Protein AF-A0A6N2NFL0-F1 (afdb_monomer_lite)

Organism: Salix viminalis (NCBI:txid40686)

pLDDT: mean 78.39, std 13.32, range [37.38, 93.56]

Foldseek 3Di:
DADDQWAWEDDAQFTQTPGPVRVRDGDHPVRSCVVSVDPDPCVQCRYAAPVGDTNVRLVVVLVPDDPVCNLVSNCVVSVDPHPVVVSVVVVVVVVVVVVVVCVVPVVPPPDDDD

Sequence (114 aa):
MFPGPGRGTIKGTGYLCSCKACSNKVLNAYEFERHANCKTKHPNNHIYFENGKTIYAVVQELKNTPQEMLFNAIETVTGSAINQKNFLSWKASYEAATRELQRIYGKEEVTLPS

InterPro domains:
  IPR032308 Tify domain-binding domain [PF16135] (8-62)

Radius of gyration: 19.32 Å; chains: 1; bounding box: 55×25×56 Å

Secondary structure (DSSP, 8-state):
---S---EEEETTEEEE--GGGTTPEEPHHHHHHHTT---S-GGGSEE-TTS-BHHHHHHHHHHS-GGGHHHHHHHHH-S---HHHHHHHHHHHHHHHHHHHHHHTTTTS----

Structure (mmCIF, N/CA/C/O backbone):
data_AF-A0A6N2NFL0-F1
#
_entry.id   AF-A0A6N2NFL0-F1
#
loop_
_atom_site.group_PDB
_atom_site.id
_atom_site.type_symbol
_atom_site.label_atom_id
_atom_site.label_alt_id
_atom_site.label_comp_id
_atom_site.label_asym_id
_atom_site.label_entity_id
_atom_site.label_seq_id
_atom_site.pdbx_PDB_ins_code
_atom_site.Cartn_x
_atom_site.Cartn_y
_atom_site.Cartn_z
_atom_s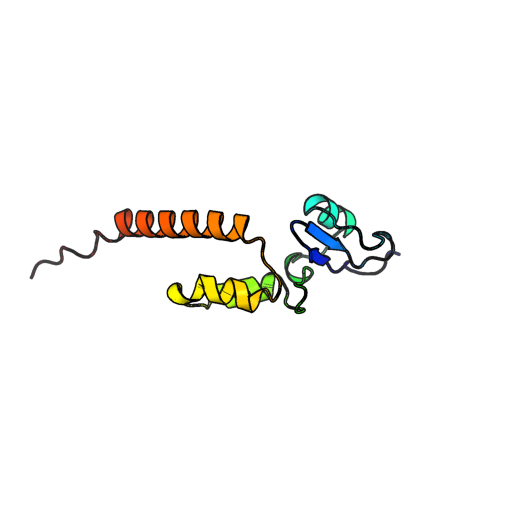ite.occupancy
_atom_site.B_iso_or_equiv
_atom_site.auth_seq_id
_atom_site.auth_comp_id
_atom_site.auth_asym_id
_atom_site.auth_atom_id
_atom_site.pdbx_PDB_model_num
ATOM 1 N N . MET A 1 1 ? 14.108 9.618 -27.164 1.00 37.38 1 MET A N 1
ATOM 2 C CA . MET A 1 1 ? 12.691 9.256 -26.941 1.00 37.38 1 MET A CA 1
ATOM 3 C C . MET A 1 1 ? 12.686 8.055 -25.999 1.00 37.38 1 MET A C 1
ATOM 5 O O . MET A 1 1 ? 13.056 6.972 -26.425 1.00 37.38 1 MET A O 1
ATOM 9 N N . PHE A 1 2 ? 12.450 8.268 -24.699 1.00 41.03 2 PHE A N 1
ATOM 10 C CA . PHE A 1 2 ? 12.515 7.207 -23.679 1.00 41.03 2 PHE A CA 1
ATOM 11 C C . PHE A 1 2 ? 11.146 6.514 -23.551 1.00 41.03 2 PHE A C 1
ATOM 13 O O . PHE A 1 2 ? 10.128 7.210 -23.582 1.00 41.03 2 PHE A O 1
ATOM 20 N N . PRO A 1 3 ? 11.083 5.173 -23.464 1.00 50.72 3 PRO A N 1
ATOM 21 C CA . PRO A 1 3 ? 9.837 4.444 -23.644 1.00 50.72 3 PRO A CA 1
ATOM 22 C C . PRO A 1 3 ? 9.020 4.397 -22.345 1.00 50.72 3 PRO A C 1
ATOM 24 O O . PRO A 1 3 ? 9.365 3.666 -21.426 1.00 50.72 3 PRO A O 1
ATOM 27 N N . GLY A 1 4 ? 7.904 5.130 -22.324 1.00 52.03 4 GLY A N 1
ATOM 28 C CA . GLY A 1 4 ? 6.728 4.872 -21.481 1.00 52.03 4 GLY A CA 1
ATOM 29 C C . GLY A 1 4 ? 6.851 5.121 -19.964 1.00 52.03 4 GLY A C 1
ATOM 30 O O . GLY A 1 4 ? 7.948 5.217 -19.419 1.00 52.03 4 GLY A O 1
ATOM 31 N N . PRO A 1 5 ? 5.709 5.237 -19.255 1.00 54.69 5 PRO A N 1
ATOM 32 C CA . PRO A 1 5 ? 5.688 5.325 -17.797 1.00 54.69 5 PRO A CA 1
ATOM 33 C C . PRO A 1 5 ? 6.199 4.004 -17.208 1.00 54.69 5 PRO A C 1
ATOM 35 O O . PRO A 1 5 ? 5.580 2.953 -17.390 1.00 54.69 5 PRO A O 1
ATOM 38 N N . GLY A 1 6 ? 7.350 4.050 -16.536 1.00 63.25 6 GLY A N 1
ATOM 39 C CA . GLY A 1 6 ? 7.943 2.880 -15.892 1.00 63.25 6 GLY A CA 1
ATOM 40 C C . GLY A 1 6 ? 6.987 2.299 -14.851 1.00 63.25 6 GLY A C 1
ATOM 41 O O . GLY A 1 6 ? 6.543 3.010 -13.951 1.00 63.25 6 GLY A O 1
ATOM 42 N N . ARG A 1 7 ? 6.646 1.012 -14.976 1.00 75.31 7 ARG A N 1
ATOM 43 C CA . ARG A 1 7 ? 5.862 0.301 -13.959 1.00 75.31 7 ARG A CA 1
ATOM 44 C C . ARG A 1 7 ? 6.787 -0.082 -12.804 1.00 75.31 7 ARG A C 1
ATOM 46 O O . ARG A 1 7 ? 7.926 -0.498 -13.021 1.00 75.31 7 ARG A O 1
ATOM 53 N N . GLY A 1 8 ? 6.301 0.081 -11.579 1.00 81.75 8 GLY A N 1
ATOM 54 C CA . GLY A 1 8 ? 6.997 -0.342 -10.365 1.00 81.75 8 GLY A CA 1
ATOM 55 C C . GLY A 1 8 ? 6.303 -1.546 -9.752 1.00 81.75 8 GLY A C 1
ATOM 56 O O . GLY A 1 8 ? 5.078 -1.578 -9.724 1.00 81.75 8 GLY A O 1
ATOM 57 N N . THR A 1 9 ? 7.057 -2.520 -9.257 1.00 84.62 9 THR A N 1
ATOM 58 C CA . THR A 1 9 ? 6.523 -3.591 -8.401 1.00 84.62 9 THR A CA 1
ATOM 59 C C . THR A 1 9 ? 7.068 -3.419 -6.990 1.00 84.62 9 THR A C 1
ATOM 61 O O . THR A 1 9 ? 8.261 -3.167 -6.826 1.00 84.62 9 THR A O 1
ATOM 64 N N . ILE A 1 10 ? 6.225 -3.521 -5.968 1.00 83.56 10 ILE A N 1
ATOM 65 C CA . ILE A 1 10 ? 6.669 -3.459 -4.572 1.00 83.56 10 ILE A CA 1
ATOM 66 C C . ILE A 1 10 ? 7.528 -4.686 -4.281 1.00 83.56 10 ILE A C 1
ATOM 68 O O . ILE A 1 10 ? 7.109 -5.813 -4.529 1.00 83.56 10 ILE A O 1
ATOM 72 N N . LYS A 1 11 ? 8.733 -4.464 -3.748 1.00 80.31 11 LYS A N 1
ATOM 73 C CA . LYS A 1 11 ? 9.643 -5.531 -3.331 1.00 80.31 11 LYS A CA 1
ATOM 74 C C . LYS A 1 11 ? 10.311 -5.165 -2.012 1.00 80.31 11 LYS A C 1
ATOM 76 O O . LYS A 1 11 ? 11.153 -4.266 -1.952 1.00 80.31 11 LYS A O 1
ATOM 81 N N . GLY A 1 12 ? 9.939 -5.870 -0.944 1.00 76.25 12 GLY A N 1
ATOM 82 C CA . GLY A 1 12 ? 10.390 -5.552 0.410 1.00 76.25 12 GLY A CA 1
ATOM 83 C C . GLY A 1 12 ? 9.953 -4.144 0.823 1.00 76.25 12 GLY A C 1
ATOM 84 O O . GLY A 1 12 ? 8.765 -3.849 0.860 1.00 76.25 12 GLY A O 1
ATOM 85 N N . THR A 1 13 ? 10.913 -3.268 1.129 1.00 75.38 13 THR A N 1
ATOM 86 C CA . THR A 1 13 ? 10.661 -1.859 1.494 1.00 75.38 13 THR A CA 1
ATOM 87 C C . THR A 1 13 ? 10.866 -0.877 0.334 1.00 75.38 13 THR A C 1
ATOM 89 O O . THR A 1 13 ? 10.886 0.331 0.562 1.00 75.38 13 THR A O 1
ATOM 92 N N . GLY A 1 14 ? 11.077 -1.366 -0.893 1.00 82.94 14 GLY A N 1
ATOM 93 C CA . GLY A 1 14 ? 11.354 -0.535 -2.064 1.00 82.94 14 GLY A CA 1
ATOM 94 C C . GLY A 1 14 ? 10.539 -0.922 -3.297 1.00 82.94 14 GLY A C 1
ATOM 95 O O . GLY A 1 14 ? 9.637 -1.757 -3.247 1.00 82.94 14 GLY A O 1
ATOM 96 N N . TYR A 1 15 ? 10.882 -0.300 -4.421 1.00 84.88 15 TYR A N 1
ATOM 97 C CA . TYR A 1 15 ? 10.198 -0.421 -5.701 1.00 84.88 15 TYR A CA 1
ATOM 98 C C . TYR A 1 15 ? 11.148 -0.992 -6.742 1.00 84.88 15 TYR A C 1
ATOM 100 O O . TYR A 1 15 ? 12.166 -0.396 -7.097 1.00 84.88 15 TYR A O 1
ATOM 108 N N . LEU A 1 16 ? 10.800 -2.160 -7.258 1.00 84.44 16 LEU A N 1
ATOM 109 C CA . LEU A 1 16 ? 11.457 -2.750 -8.403 1.00 84.44 16 LEU A CA 1
ATOM 110 C C . LEU A 1 16 ? 10.939 -2.072 -9.669 1.00 84.44 16 LEU A C 1
ATOM 112 O O . LEU A 1 16 ? 9.779 -2.243 -10.044 1.00 84.44 16 LEU A O 1
ATOM 116 N N . CYS A 1 17 ? 11.789 -1.298 -10.333 1.00 82.62 17 CYS A N 1
ATOM 117 C CA . CYS A 1 17 ? 11.411 -0.678 -11.594 1.00 82.62 17 CYS A CA 1
ATOM 118 C C . CYS A 1 17 ? 11.562 -1.675 -12.748 1.00 82.62 17 CYS A C 1
ATOM 120 O O . CYS A 1 17 ? 12.614 -2.291 -12.908 1.00 82.62 17 CYS A O 1
ATOM 122 N N . SER A 1 18 ? 10.535 -1.790 -13.591 1.00 75.56 18 SER A N 1
ATOM 123 C CA . SER A 1 18 ? 10.523 -2.693 -14.750 1.00 75.56 18 SER A CA 1
ATOM 124 C C . SER A 1 18 ? 11.270 -2.134 -15.972 1.00 75.56 18 SER A C 1
ATOM 126 O O . SER A 1 18 ? 11.068 -2.595 -17.097 1.00 75.56 18 SER A O 1
ATOM 128 N N . CYS A 1 19 ? 12.059 -1.074 -15.797 1.00 74.50 19 CYS A N 1
ATOM 129 C CA . CYS A 1 19 ? 12.718 -0.382 -16.892 1.00 74.50 19 CYS A CA 1
ATOM 130 C C . CYS A 1 19 ? 14.018 -1.092 -17.310 1.00 74.50 19 CYS A C 1
ATOM 132 O O . CYS A 1 19 ? 14.765 -1.593 -16.468 1.00 74.50 19 CYS A O 1
ATOM 134 N N . LYS A 1 20 ? 14.354 -1.064 -18.609 1.00 69.19 20 LYS A N 1
ATOM 135 C CA . LYS A 1 20 ? 15.619 -1.643 -19.110 1.00 69.19 20 LYS A CA 1
ATOM 136 C C . LYS A 1 20 ? 16.865 -0.964 -18.527 1.00 69.19 20 LYS A C 1
ATOM 138 O O . LYS A 1 20 ? 17.886 -1.616 -18.370 1.00 69.19 20 LYS A O 1
ATOM 143 N N . ALA A 1 21 ? 16.779 0.323 -18.186 1.00 70.62 21 ALA A N 1
ATOM 144 C CA . ALA A 1 21 ? 17.888 1.082 -17.601 1.00 70.62 21 ALA A CA 1
ATOM 145 C C . ALA A 1 21 ? 18.128 0.772 -16.108 1.00 70.62 21 ALA A C 1
ATOM 147 O O . ALA A 1 21 ? 19.172 1.120 -15.566 1.00 70.62 21 ALA A O 1
ATOM 148 N N . CYS A 1 22 ? 17.165 0.134 -15.440 1.00 70.62 22 CYS A N 1
ATOM 149 C CA . CYS A 1 22 ? 17.151 -0.084 -13.998 1.00 70.62 22 CYS A CA 1
ATOM 150 C C . CYS A 1 22 ? 17.757 -1.430 -13.616 1.00 70.62 22 CYS A C 1
ATOM 152 O O . CYS A 1 22 ? 17.967 -1.674 -12.430 1.00 70.62 22 CYS A O 1
ATOM 154 N N . SER A 1 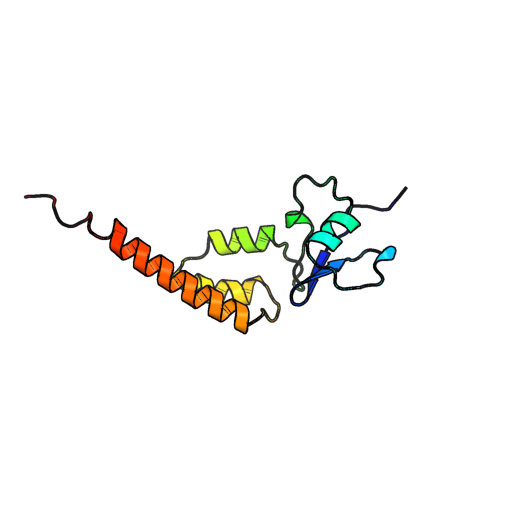23 ? 17.980 -2.313 -14.596 1.00 68.75 23 SER A N 1
ATOM 155 C CA . SER A 1 23 ? 18.525 -3.663 -14.415 1.00 68.75 23 SER A CA 1
ATOM 156 C C . SER A 1 23 ? 17.913 -4.417 -13.226 1.00 68.75 23 SER A C 1
ATOM 158 O O . SER A 1 23 ? 18.623 -5.093 -12.489 1.00 68.75 23 SER A O 1
ATOM 160 N N . ASN A 1 24 ? 16.599 -4.276 -13.003 1.00 67.88 24 ASN A N 1
ATOM 161 C CA . ASN A 1 24 ? 15.878 -4.888 -11.880 1.00 67.88 24 ASN A CA 1
ATOM 162 C C . ASN A 1 24 ? 16.450 -4.552 -10.483 1.00 67.88 24 ASN A C 1
ATOM 164 O O . ASN A 1 24 ? 16.348 -5.350 -9.547 1.00 67.88 24 ASN A O 1
ATOM 168 N N . LYS A 1 25 ? 17.038 -3.365 -10.310 1.00 77.56 25 LYS A N 1
ATOM 169 C CA . LYS A 1 25 ? 17.430 -2.858 -8.994 1.00 77.56 25 LYS A CA 1
ATOM 170 C C . LYS A 1 25 ? 16.192 -2.422 -8.203 1.00 77.56 25 LYS A C 1
ATOM 172 O O . LYS A 1 25 ? 15.287 -1.787 -8.746 1.00 77.56 25 LYS A O 1
ATOM 177 N N . VAL A 1 26 ? 16.178 -2.735 -6.908 1.00 81.06 26 VAL A N 1
ATOM 178 C CA . VAL A 1 26 ? 15.198 -2.183 -5.963 1.00 81.06 26 VAL A CA 1
ATOM 179 C C . VAL A 1 26 ? 15.596 -0.742 -5.646 1.00 81.06 26 VAL A C 1
ATOM 181 O O . VAL A 1 26 ? 16.698 -0.494 -5.159 1.00 81.06 26 VAL A O 1
ATOM 184 N N . LEU A 1 27 ? 14.708 0.195 -5.961 1.00 81.06 27 LEU A N 1
ATOM 185 C CA . LEU A 1 27 ? 14.858 1.628 -5.721 1.00 81.06 27 LEU A CA 1
ATOM 186 C C . LEU A 1 27 ? 14.058 2.032 -4.480 1.00 81.06 27 LEU A C 1
ATOM 188 O O . LEU A 1 27 ? 13.018 1.440 -4.191 1.00 81.06 27 LEU A O 1
ATOM 192 N N . ASN A 1 28 ? 14.494 3.056 -3.751 1.00 81.56 28 ASN A N 1
ATOM 193 C CA . ASN A 1 28 ? 13.610 3.689 -2.764 1.00 81.56 28 ASN A CA 1
ATOM 194 C C . ASN A 1 28 ? 12.540 4.567 -3.459 1.00 81.56 28 ASN A C 1
ATOM 196 O O . ASN A 1 28 ? 12.580 4.749 -4.676 1.00 81.56 28 ASN A O 1
ATOM 200 N N . ALA A 1 29 ? 11.569 5.100 -2.704 1.00 76.75 29 ALA A N 1
ATOM 201 C CA . ALA A 1 29 ? 10.474 5.913 -3.258 1.00 76.75 29 ALA A CA 1
ATOM 202 C C . ALA A 1 29 ? 10.983 7.100 -4.090 1.00 76.75 29 ALA A C 1
ATOM 204 O O . ALA A 1 29 ? 10.612 7.256 -5.250 1.00 76.75 29 ALA A O 1
ATOM 205 N N . TYR A 1 30 ? 11.900 7.876 -3.515 1.00 75.50 30 TYR A N 1
ATOM 206 C CA . TYR A 1 30 ? 12.472 9.062 -4.143 1.00 75.50 30 TYR A CA 1
ATOM 207 C C . TYR A 1 30 ? 13.259 8.727 -5.419 1.00 75.50 30 TYR A C 1
ATOM 209 O O . TYR A 1 30 ? 13.130 9.387 -6.450 1.00 75.50 30 TYR A O 1
ATOM 217 N N . GLU A 1 31 ? 14.065 7.665 -5.382 1.00 78.44 31 GLU A N 1
ATOM 218 C CA . GLU A 1 31 ? 14.810 7.186 -6.545 1.00 78.44 31 GLU A CA 1
ATOM 219 C C . GLU A 1 31 ? 13.886 6.689 -7.651 1.00 78.44 31 GLU A C 1
ATOM 221 O O . GLU A 1 31 ? 14.143 6.977 -8.819 1.00 78.44 31 GLU A O 1
ATOM 226 N N . PHE A 1 32 ? 12.822 5.968 -7.293 1.00 77.62 32 PHE A N 1
ATOM 227 C CA . PHE A 1 32 ? 11.828 5.484 -8.240 1.00 77.62 32 PHE A CA 1
ATOM 228 C C . PHE A 1 32 ? 11.093 6.647 -8.916 1.00 77.62 32 PHE A C 1
ATOM 230 O O . PHE A 1 32 ? 10.992 6.667 -10.140 1.00 77.62 32 PHE A O 1
ATOM 237 N N . GLU A 1 33 ? 10.653 7.648 -8.153 1.00 75.38 33 GLU A N 1
ATOM 238 C CA . GLU A 1 33 ? 9.993 8.849 -8.679 1.00 75.38 33 GLU A CA 1
ATOM 239 C C . GLU A 1 33 ? 10.894 9.637 -9.634 1.00 75.38 33 GLU A C 1
ATOM 241 O O . GLU A 1 33 ? 10.484 9.968 -10.752 1.00 75.38 33 GLU A O 1
ATOM 246 N N . ARG A 1 34 ? 12.146 9.884 -9.225 1.00 76.00 34 ARG A N 1
ATOM 247 C CA . ARG A 1 34 ? 13.143 10.570 -10.056 1.00 76.00 34 ARG A CA 1
ATOM 248 C C . ARG A 1 34 ? 13.435 9.784 -11.329 1.00 76.00 34 ARG A C 1
ATOM 250 O O . ARG A 1 34 ? 13.526 10.372 -12.400 1.00 76.00 34 ARG A O 1
ATOM 257 N N . HIS A 1 35 ? 13.578 8.465 -11.211 1.00 73.25 35 HIS A N 1
ATOM 258 C CA . HIS A 1 35 ? 13.878 7.587 -12.334 1.00 73.25 35 HIS A CA 1
ATOM 259 C C . HIS A 1 35 ? 12.723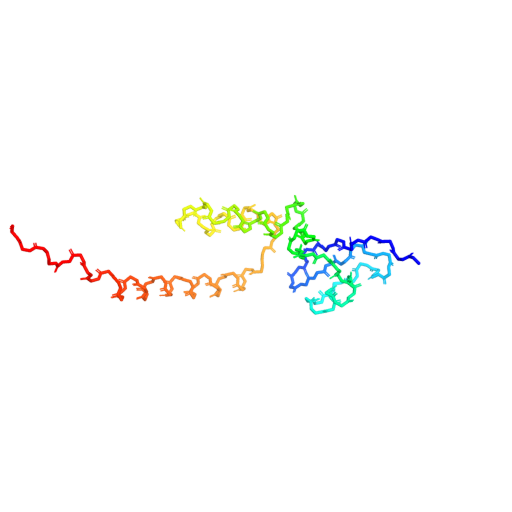 7.519 -13.335 1.00 73.25 35 HIS A C 1
ATOM 261 O O . HIS A 1 35 ? 12.934 7.557 -14.544 1.00 73.25 35 HIS A O 1
ATOM 267 N N . ALA A 1 36 ? 11.491 7.428 -12.844 1.00 65.62 36 ALA A N 1
ATOM 268 C CA . ALA A 1 36 ? 10.322 7.315 -13.696 1.00 65.62 36 ALA A CA 1
ATOM 269 C C . ALA A 1 36 ? 9.996 8.629 -14.438 1.00 65.62 36 ALA A C 1
ATOM 271 O O . ALA A 1 36 ? 9.082 8.636 -15.266 1.00 65.62 36 ALA A O 1
ATOM 272 N N . ASN A 1 37 ? 10.727 9.731 -14.162 1.00 62.09 37 ASN A N 1
ATOM 273 C CA . ASN A 1 37 ? 10.516 11.075 -14.725 1.00 62.09 37 ASN A CA 1
ATOM 274 C C . ASN A 1 37 ? 9.019 11.454 -14.737 1.00 62.09 37 ASN A C 1
ATOM 276 O O . ASN A 1 37 ? 8.530 12.108 -15.663 1.00 62.09 37 ASN A O 1
ATOM 280 N N . CYS A 1 38 ? 8.278 10.947 -13.745 1.00 57.16 38 CYS A N 1
ATOM 281 C CA . CYS A 1 38 ? 6.864 10.632 -13.882 1.00 57.16 38 CYS A CA 1
ATOM 282 C C . CYS A 1 38 ? 6.037 11.905 -14.095 1.00 57.16 38 CYS A C 1
ATOM 284 O O . CYS A 1 38 ? 5.680 12.593 -13.149 1.00 57.16 38 CYS A O 1
ATOM 286 N N . LYS A 1 39 ? 5.651 12.176 -15.349 1.00 55.09 39 LYS A N 1
ATOM 287 C CA . LYS A 1 39 ? 4.577 13.128 -15.698 1.00 55.09 39 LYS A CA 1
ATOM 288 C C . LYS A 1 39 ? 3.176 12.530 -15.489 1.00 55.09 39 LYS A C 1
ATOM 290 O O . LYS A 1 39 ? 2.195 13.052 -16.015 1.00 55.09 39 LYS A O 1
ATOM 295 N N . THR A 1 40 ? 3.063 11.388 -14.813 1.00 61.53 40 THR A N 1
ATOM 296 C CA . THR A 1 40 ? 1.759 10.777 -14.529 1.00 61.53 40 THR A CA 1
ATOM 297 C C . THR A 1 40 ? 1.090 11.541 -13.399 1.00 61.53 40 THR A C 1
ATOM 299 O O . THR A 1 40 ? 1.681 11.772 -12.349 1.00 61.53 40 THR A O 1
ATOM 302 N N . LYS A 1 41 ? -0.171 11.917 -13.622 1.00 65.56 41 LYS A N 1
ATOM 303 C CA . LYS A 1 41 ? -1.000 12.595 -12.621 1.00 65.56 41 LYS A CA 1
ATOM 304 C C . LYS A 1 41 ? -1.310 11.695 -11.408 1.00 65.56 41 LYS A C 1
ATOM 306 O O . LYS A 1 41 ? -1.775 12.209 -10.398 1.00 65.56 41 LYS A O 1
ATOM 311 N N . HIS A 1 42 ? -1.050 10.379 -11.491 1.00 73.25 42 HIS A N 1
ATOM 312 C CA . HIS A 1 42 ? -1.429 9.386 -10.475 1.00 73.25 42 HIS A CA 1
ATOM 313 C C . HIS A 1 42 ? -0.379 8.261 -10.326 1.00 73.25 42 HIS A C 1
ATOM 315 O O . HIS A 1 42 ? -0.590 7.153 -10.829 1.00 73.25 42 HIS A O 1
ATOM 321 N N . PRO A 1 43 ? 0.741 8.493 -9.615 1.00 74.06 43 PRO A N 1
ATOM 322 C CA . PRO A 1 43 ? 1.808 7.496 -9.443 1.00 74.06 43 PRO A CA 1
ATOM 323 C C . PRO A 1 43 ? 1.318 6.172 -8.829 1.00 74.06 43 PRO A C 1
ATOM 325 O O . PRO A 1 43 ? 1.757 5.101 -9.246 1.00 74.06 43 PRO A O 1
ATOM 328 N N . ASN A 1 44 ? 0.323 6.218 -7.936 1.00 80.38 44 ASN A N 1
ATOM 329 C CA . ASN A 1 44 ? -0.266 5.033 -7.294 1.00 80.38 44 ASN A CA 1
ATOM 330 C C . ASN A 1 44 ? -0.929 4.049 -8.276 1.00 80.38 44 ASN A C 1
ATOM 332 O O . ASN A 1 44 ? -1.088 2.875 -7.943 1.00 80.38 44 ASN A O 1
ATOM 336 N N . ASN A 1 45 ? -1.287 4.498 -9.484 1.00 82.31 45 ASN A N 1
ATOM 337 C CA . ASN A 1 45 ? -1.872 3.646 -10.527 1.00 82.31 45 ASN A CA 1
ATOM 338 C C . ASN A 1 45 ? -0.807 2.872 -11.323 1.00 82.31 45 ASN A C 1
ATOM 340 O O . ASN A 1 45 ? -1.138 2.026 -12.153 1.00 82.31 45 ASN A O 1
ATOM 344 N N . HIS A 1 46 ? 0.475 3.166 -11.094 1.00 80.12 46 HIS A N 1
ATOM 345 C CA . HIS A 1 46 ? 1.602 2.554 -11.798 1.00 80.12 46 HIS A CA 1
ATOM 346 C C . HIS A 1 46 ? 2.510 1.721 -10.886 1.00 80.12 46 HIS A C 1
ATOM 348 O O . HIS A 1 46 ? 3.515 1.185 -11.360 1.00 80.12 46 HIS A O 1
ATOM 354 N N . ILE A 1 47 ? 2.150 1.591 -9.606 1.00 83.88 47 ILE A N 1
ATOM 355 C CA . ILE A 1 47 ? 2.843 0.744 -8.639 1.00 83.88 47 ILE A CA 1
ATOM 356 C C . ILE A 1 47 ? 1.970 -0.468 -8.341 1.00 83.88 47 ILE A C 1
ATOM 358 O O . ILE A 1 47 ? 0.820 -0.318 -7.927 1.00 83.88 47 ILE A O 1
ATOM 362 N N . TYR A 1 48 ? 2.538 -1.647 -8.557 1.00 86.19 48 TYR A N 1
ATOM 363 C CA . TYR A 1 48 ? 1.872 -2.938 -8.507 1.00 86.19 48 TYR A CA 1
ATOM 364 C C . TYR A 1 48 ? 2.429 -3.791 -7.364 1.00 86.19 48 TYR A C 1
ATOM 366 O O . TYR A 1 48 ? 3.604 -3.701 -7.013 1.00 86.19 48 TYR A O 1
ATOM 374 N N . PHE A 1 49 ? 1.586 -4.636 -6.796 1.00 86.31 49 PHE A N 1
ATOM 375 C CA . PHE A 1 49 ? 1.984 -5.766 -5.968 1.00 86.31 49 PHE A CA 1
ATOM 376 C C . PHE A 1 49 ? 2.348 -6.962 -6.855 1.00 86.31 49 PHE A C 1
ATOM 378 O O . PHE A 1 49 ? 2.033 -6.981 -8.047 1.00 86.31 49 PHE A O 1
ATOM 385 N N . GLU A 1 50 ? 2.991 -7.979 -6.278 1.00 80.62 50 GLU A N 1
ATOM 386 C CA . GLU A 1 50 ? 3.353 -9.210 -7.001 1.00 80.62 50 GLU A CA 1
ATOM 387 C C . GLU A 1 50 ? 2.125 -9.933 -7.579 1.00 80.62 50 GLU A C 1
ATOM 389 O O . GLU A 1 50 ? 2.208 -10.547 -8.638 1.00 80.62 50 GLU A O 1
ATOM 394 N N . ASN A 1 51 ? 0.958 -9.780 -6.945 1.00 82.56 51 ASN A N 1
ATOM 395 C CA . ASN A 1 51 ? -0.319 -10.306 -7.431 1.00 82.56 51 ASN A CA 1
ATOM 396 C C . ASN A 1 51 ? -0.949 -9.488 -8.583 1.00 82.56 51 ASN A C 1
ATOM 398 O O . ASN A 1 51 ? -2.055 -9.797 -9.021 1.00 82.56 51 ASN A O 1
ATOM 402 N N . GLY A 1 52 ? -0.285 -8.429 -9.058 1.00 84.69 52 GLY A N 1
ATOM 403 C CA . GLY A 1 52 ? -0.747 -7.591 -10.165 1.00 84.69 52 GLY A CA 1
ATOM 404 C C . GLY A 1 52 ? -1.770 -6.512 -9.792 1.00 84.69 52 GLY A C 1
ATOM 405 O O . GLY A 1 52 ? -2.162 -5.735 -10.665 1.00 84.69 52 GLY A O 1
ATOM 406 N N . LYS A 1 53 ? -2.185 -6.398 -8.522 1.00 88.88 53 LYS A N 1
ATOM 407 C CA . LYS A 1 53 ? -3.021 -5.278 -8.058 1.00 88.88 53 LYS A CA 1
ATOM 408 C C . LYS A 1 53 ? -2.188 -4.013 -7.901 1.00 88.88 53 LYS A C 1
ATOM 410 O O . LYS A 1 53 ? -1.032 -4.075 -7.499 1.00 88.88 53 LYS A O 1
ATOM 415 N N . THR A 1 54 ? -2.767 -2.847 -8.178 1.00 88.88 54 THR A N 1
ATOM 416 C CA . THR A 1 54 ? -2.091 -1.568 -7.911 1.00 88.88 54 THR A CA 1
ATOM 417 C C . THR A 1 54 ? -2.218 -1.165 -6.444 1.00 88.88 54 THR A C 1
ATOM 419 O O . THR A 1 54 ? -3.164 -1.577 -5.770 1.00 88.88 54 THR A O 1
ATOM 422 N N . ILE A 1 55 ? -1.326 -0.292 -5.954 1.00 87.06 55 ILE A N 1
ATOM 423 C CA . ILE A 1 55 ? -1.500 0.358 -4.640 1.00 87.06 55 ILE A CA 1
ATOM 424 C C . ILE A 1 55 ? -2.876 1.006 -4.547 1.00 87.06 55 ILE A C 1
ATOM 426 O O . ILE A 1 55 ? -3.561 0.859 -3.539 1.00 87.06 55 ILE A O 1
ATOM 430 N N . TYR A 1 56 ? -3.298 1.699 -5.606 1.00 89.75 56 TYR A N 1
ATOM 431 C CA . TYR A 1 56 ? -4.616 2.315 -5.637 1.00 89.75 56 TYR A CA 1
ATOM 432 C C . TYR A 1 56 ? -5.739 1.287 -5.446 1.00 89.75 56 TYR A C 1
ATOM 434 O O . TYR A 1 56 ? -6.592 1.497 -4.589 1.00 89.75 56 TYR A O 1
ATOM 442 N N . ALA A 1 57 ? -5.719 0.174 -6.187 1.00 90.25 57 ALA A N 1
ATOM 443 C CA . ALA A 1 57 ? -6.727 -0.880 -6.067 1.00 90.25 57 ALA A CA 1
ATOM 444 C C . ALA A 1 57 ? -6.765 -1.470 -4.650 1.00 90.25 57 ALA A C 1
ATOM 446 O O . ALA A 1 57 ? -7.832 -1.541 -4.048 1.00 90.25 57 ALA A O 1
ATOM 447 N N . VAL A 1 58 ? -5.596 -1.780 -4.079 1.00 90.81 58 VAL A N 1
ATOM 448 C CA . VAL A 1 58 ? -5.480 -2.261 -2.695 1.00 90.81 58 VAL A CA 1
ATOM 449 C C . VAL A 1 58 ? -6.080 -1.264 -1.704 1.00 90.81 58 VAL A C 1
ATOM 451 O O . VAL A 1 58 ? -6.870 -1.650 -0.850 1.00 90.81 58 VAL A O 1
ATOM 454 N N . VAL A 1 59 ? -5.769 0.028 -1.833 1.00 90.31 59 VAL A N 1
ATOM 455 C CA . VAL A 1 59 ? -6.334 1.066 -0.956 1.00 90.31 59 VAL A CA 1
ATOM 456 C C . VAL A 1 59 ? -7.856 1.148 -1.091 1.00 90.31 59 VAL A C 1
ATOM 458 O O . VAL A 1 59 ? -8.533 1.324 -0.083 1.00 90.31 59 VAL A O 1
ATOM 461 N N . GLN A 1 60 ? -8.409 1.030 -2.301 1.00 91.81 60 GLN A N 1
ATOM 462 C CA . GLN A 1 60 ? -9.863 1.041 -2.492 1.00 91.81 60 GLN A CA 1
ATOM 463 C C . GLN A 1 60 ? -10.537 -0.182 -1.871 1.00 91.81 60 GLN A C 1
ATOM 465 O O . GLN A 1 60 ? -11.583 -0.039 -1.247 1.00 91.81 60 GLN A O 1
ATOM 470 N N . GLU A 1 61 ? -9.945 -1.367 -1.997 1.00 91.62 61 GLU A N 1
ATOM 471 C CA . GLU A 1 61 ? -10.476 -2.572 -1.357 1.00 91.62 61 GLU A CA 1
ATOM 47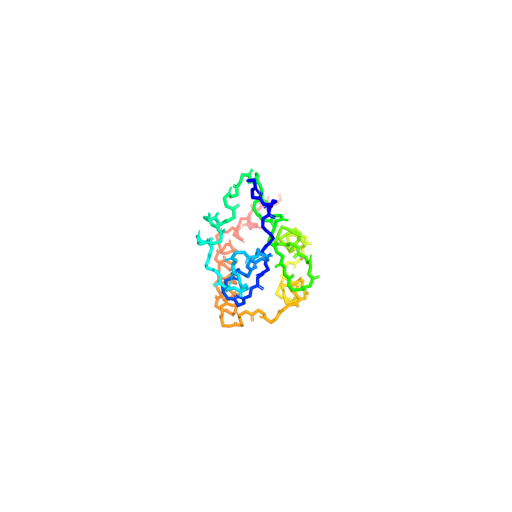2 C C . GLU A 1 61 ? -10.462 -2.424 0.168 1.00 91.62 61 GLU A C 1
ATOM 474 O O . GLU A 1 61 ? -11.501 -2.575 0.801 1.00 91.62 61 GLU A O 1
ATOM 479 N N . LEU A 1 62 ? -9.334 -2.000 0.749 1.00 91.44 62 LEU A N 1
ATOM 480 C CA . LEU A 1 62 ? -9.208 -1.809 2.197 1.00 91.44 62 LEU A CA 1
ATOM 481 C C . LEU A 1 62 ? -10.159 -0.746 2.757 1.00 91.44 62 LEU A C 1
ATOM 483 O O . LEU A 1 62 ? -10.656 -0.907 3.866 1.00 91.44 62 LEU A O 1
ATOM 487 N N . LYS A 1 63 ? -10.439 0.323 2.000 1.00 89.50 63 LYS A N 1
ATOM 488 C CA . LYS A 1 63 ? -11.409 1.359 2.395 1.00 89.50 63 LYS A CA 1
ATOM 489 C C . LYS A 1 63 ? -12.832 0.830 2.549 1.00 89.50 63 LYS A C 1
ATOM 491 O O . LYS A 1 63 ? -13.586 1.381 3.341 1.00 89.50 63 LYS A O 1
ATOM 496 N N . ASN A 1 64 ? -13.193 -0.191 1.778 1.00 89.81 64 ASN A N 1
ATOM 497 C CA . ASN A 1 64 ? -14.526 -0.787 1.805 1.00 89.81 64 ASN A CA 1
ATOM 498 C C . ASN A 1 64 ? -14.604 -2.003 2.743 1.00 89.81 64 ASN A C 1
ATOM 500 O O . ASN A 1 64 ? -15.677 -2.581 2.909 1.00 89.81 64 ASN A O 1
ATOM 504 N N . THR A 1 65 ? -13.487 -2.399 3.357 1.00 91.00 65 THR A N 1
ATOM 505 C CA . THR A 1 65 ? -13.429 -3.528 4.284 1.00 91.00 65 THR A CA 1
ATOM 506 C C . THR A 1 65 ? -13.905 -3.106 5.680 1.00 91.00 65 THR A C 1
ATOM 508 O O . THR A 1 65 ? -13.403 -2.117 6.219 1.00 91.00 65 THR A O 1
ATOM 511 N N . PRO A 1 66 ? -14.805 -3.875 6.323 1.00 89.56 66 PRO A N 1
ATOM 512 C CA . PRO A 1 66 ? -15.148 -3.680 7.729 1.00 89.56 66 PRO A CA 1
ATOM 513 C C . PRO A 1 66 ? -13.910 -3.710 8.634 1.00 89.56 66 PRO A C 1
ATOM 515 O O . PRO A 1 66 ? -13.021 -4.543 8.453 1.00 89.56 66 PRO A O 1
ATOM 518 N N . GLN A 1 67 ? -13.867 -2.851 9.654 1.00 85.38 67 GLN A N 1
ATOM 519 C CA . GLN A 1 67 ? -12.695 -2.700 10.525 1.00 85.38 67 GLN A CA 1
ATOM 520 C C . GLN A 1 67 ? -12.238 -4.022 11.167 1.00 85.38 67 GLN A C 1
ATOM 522 O O . GLN A 1 67 ? -11.040 -4.282 11.259 1.00 85.38 67 GLN A O 1
ATOM 527 N N . GLU A 1 68 ? -13.178 -4.888 11.543 1.00 87.56 68 GLU A N 1
ATOM 528 C CA . GLU A 1 68 ? -12.909 -6.211 12.127 1.00 87.56 68 GLU A CA 1
ATOM 529 C C . GLU A 1 68 ? -12.122 -7.134 11.185 1.00 87.56 68 GLU A C 1
ATOM 531 O O . GLU A 1 68 ? -11.329 -7.964 11.627 1.00 87.56 68 GLU A O 1
ATOM 536 N N . MET A 1 69 ? -12.308 -6.964 9.874 1.00 89.81 69 MET A N 1
ATOM 537 C CA . MET A 1 69 ? -11.645 -7.755 8.839 1.00 89.81 69 MET A CA 1
ATOM 538 C C . MET A 1 69 ? -10.418 -7.056 8.249 1.00 89.81 69 MET A C 1
ATOM 540 O O . MET A 1 69 ? -9.717 -7.658 7.437 1.00 89.81 69 MET A O 1
ATOM 544 N N . LEU A 1 70 ? -10.126 -5.813 8.651 1.00 89.69 70 LEU A N 1
ATOM 545 C CA . LEU A 1 70 ? -9.091 -4.979 8.039 1.00 89.69 70 LEU A CA 1
ATOM 546 C C . LEU A 1 70 ? -7.720 -5.666 8.031 1.00 89.69 70 LEU A C 1
ATOM 548 O O . LEU A 1 70 ? -7.050 -5.693 7.003 1.00 89.69 70 LEU A O 1
ATOM 552 N N . PHE A 1 71 ? -7.315 -6.263 9.153 1.00 89.50 71 PHE A N 1
ATOM 553 C CA . PHE A 1 71 ? -6.002 -6.903 9.267 1.00 89.50 71 PHE A CA 1
ATOM 554 C C . PHE A 1 71 ? -5.866 -8.127 8.356 1.00 89.50 71 PHE A C 1
ATOM 556 O O . PHE A 1 71 ? -4.870 -8.243 7.648 1.00 89.50 71 PHE A O 1
ATOM 563 N N . ASN A 1 72 ? -6.893 -8.980 8.314 1.00 88.44 72 ASN A N 1
ATOM 564 C CA . ASN A 1 72 ? -6.923 -10.147 7.432 1.00 88.44 72 ASN A CA 1
ATOM 565 C C . ASN A 1 72 ? -6.971 -9.732 5.949 1.00 88.44 72 ASN A C 1
ATOM 567 O O . ASN A 1 72 ? -6.296 -10.305 5.091 1.00 88.44 72 ASN A O 1
ATOM 571 N N . ALA A 1 73 ? -7.743 -8.687 5.640 1.00 90.31 73 ALA A N 1
ATOM 572 C CA . ALA A 1 73 ? -7.838 -8.159 4.289 1.00 90.31 73 ALA A CA 1
ATOM 573 C C . ALA A 1 73 ? -6.501 -7.596 3.798 1.00 90.31 73 ALA A C 1
ATOM 575 O O . ALA A 1 73 ? -6.178 -7.800 2.636 1.00 90.31 73 ALA A O 1
ATOM 576 N N . ILE A 1 74 ? -5.698 -6.947 4.651 1.00 88.56 74 ILE A N 1
ATOM 577 C CA . ILE A 1 74 ? -4.361 -6.452 4.277 1.00 88.56 74 ILE A CA 1
ATOM 578 C C . ILE A 1 74 ? -3.454 -7.601 3.825 1.00 88.56 74 ILE A C 1
ATOM 580 O O . ILE A 1 74 ? -2.829 -7.510 2.766 1.00 88.56 74 ILE A O 1
ATOM 584 N N . GLU A 1 75 ? -3.403 -8.693 4.584 1.00 85.81 75 GLU A N 1
ATOM 585 C CA . GLU A 1 75 ? -2.588 -9.863 4.234 1.00 85.81 75 GLU A CA 1
ATOM 586 C C . GLU A 1 75 ? -3.092 -10.528 2.942 1.00 85.81 75 GLU A C 1
ATOM 588 O O . GLU A 1 75 ? -2.305 -10.868 2.059 1.00 85.81 75 GLU A O 1
ATOM 593 N N . THR A 1 76 ? -4.412 -10.616 2.772 1.00 87.50 76 THR A N 1
ATOM 594 C CA . THR A 1 76 ? -5.032 -11.242 1.596 1.00 87.50 76 THR A CA 1
ATOM 595 C C . THR A 1 76 ? -4.873 -10.398 0.326 1.00 87.50 76 THR A C 1
ATOM 597 O O . THR A 1 76 ? -4.535 -10.908 -0.742 1.00 87.50 76 THR A O 1
ATOM 600 N N . VAL A 1 77 ? -5.119 -9.088 0.415 1.00 87.50 77 VAL A N 1
ATOM 601 C CA . VAL A 1 77 ? -5.218 -8.198 -0.750 1.00 87.50 77 VAL A CA 1
ATOM 602 C C . VAL A 1 77 ? -3.855 -7.856 -1.342 1.00 87.50 77 VAL A C 1
ATOM 604 O O . VAL A 1 77 ? -3.736 -7.650 -2.550 1.00 87.50 77 VAL A O 1
ATOM 607 N N . THR A 1 78 ? -2.822 -7.798 -0.503 1.00 83.19 78 THR A N 1
ATOM 608 C CA . THR A 1 78 ? -1.459 -7.478 -0.938 1.00 83.19 78 THR A CA 1
ATOM 609 C C . THR A 1 78 ? -0.797 -8.659 -1.643 1.00 83.19 78 THR A C 1
ATOM 611 O O . THR A 1 78 ? 0.098 -8.444 -2.458 1.00 83.19 78 THR A O 1
ATOM 614 N N . GLY A 1 79 ? -1.253 -9.893 -1.383 1.00 72.81 79 GLY A N 1
ATOM 615 C CA . GLY A 1 79 ? -0.826 -11.107 -2.088 1.00 72.81 79 GLY A CA 1
ATOM 616 C C . GLY A 1 79 ? 0.677 -11.393 -2.019 1.00 72.81 79 GLY A C 1
ATOM 617 O O . GLY A 1 79 ? 1.186 -12.142 -2.845 1.00 72.81 79 GLY A O 1
ATOM 618 N N . SER A 1 80 ? 1.384 -10.776 -1.072 1.00 68.62 80 SER A N 1
ATOM 619 C CA . SER A 1 80 ? 2.829 -10.899 -0.867 1.00 68.62 80 SER A CA 1
ATOM 620 C C . SER A 1 80 ? 3.116 -10.969 0.629 1.00 68.62 80 SER A C 1
ATOM 622 O O . SER A 1 80 ? 2.315 -10.484 1.431 1.00 68.62 80 SER A O 1
ATOM 624 N N . ALA A 1 81 ? 4.257 -11.545 1.016 1.00 70.31 81 ALA A N 1
ATOM 625 C CA . ALA A 1 81 ? 4.695 -11.510 2.407 1.00 70.31 81 ALA A CA 1
ATOM 626 C C . ALA A 1 81 ? 4.967 -10.052 2.812 1.00 70.31 81 ALA A C 1
ATOM 628 O O . ALA A 1 81 ? 6.003 -9.473 2.474 1.00 70.31 81 ALA A O 1
ATOM 629 N N . ILE A 1 82 ? 4.010 -9.443 3.514 1.00 79.50 82 ILE A N 1
ATOM 630 C CA . ILE A 1 82 ? 4.169 -8.100 4.061 1.00 79.50 82 ILE A CA 1
ATOM 631 C C . ILE A 1 82 ? 5.282 -8.101 5.110 1.00 79.50 82 ILE A C 1
ATOM 633 O O . ILE A 1 82 ? 5.602 -9.118 5.726 1.00 79.50 82 ILE A O 1
ATOM 637 N N . ASN A 1 83 ? 5.893 -6.940 5.339 1.00 82.00 83 ASN A N 1
ATOM 638 C CA . ASN A 1 83 ? 6.868 -6.815 6.413 1.00 82.00 83 ASN A CA 1
ATOM 639 C C . ASN A 1 83 ? 6.152 -6.961 7.766 1.00 82.00 83 ASN A C 1
ATOM 641 O O . ASN A 1 83 ? 5.614 -5.984 8.287 1.00 82.00 83 ASN A O 1
ATOM 645 N N . GLN A 1 84 ? 6.170 -8.172 8.330 1.00 83.69 84 GLN A N 1
ATOM 646 C CA . GLN A 1 84 ? 5.408 -8.507 9.534 1.00 83.69 84 GLN A CA 1
ATOM 647 C C . GLN A 1 84 ? 5.756 -7.607 10.718 1.00 83.69 84 GLN A C 1
ATOM 649 O O . GLN A 1 84 ? 4.879 -7.201 11.474 1.00 83.69 84 GLN A O 1
ATOM 654 N N . LYS A 1 85 ? 7.033 -7.238 10.864 1.00 85.94 85 LYS A N 1
ATOM 655 C CA . LYS A 1 85 ? 7.483 -6.345 11.937 1.00 85.94 85 LYS A CA 1
ATOM 656 C C . LYS A 1 85 ? 6.837 -4.964 11.817 1.00 85.94 85 LYS A C 1
ATOM 658 O O . LYS A 1 85 ? 6.296 -4.451 12.794 1.00 85.94 85 LYS A O 1
ATOM 663 N N . ASN A 1 86 ? 6.878 -4.373 10.624 1.00 85.62 86 ASN A N 1
ATOM 664 C CA . ASN A 1 86 ? 6.253 -3.075 10.375 1.00 85.62 86 ASN A CA 1
ATOM 665 C C . ASN A 1 86 ? 4.728 -3.161 10.477 1.00 85.62 86 ASN A C 1
ATOM 667 O O . ASN A 1 86 ? 4.111 -2.262 11.040 1.00 85.62 86 ASN A O 1
ATOM 671 N N . PHE A 1 87 ? 4.135 -4.251 9.989 1.00 86.75 87 PHE A N 1
ATOM 672 C CA . PHE A 1 87 ? 2.699 -4.485 10.070 1.00 86.75 87 PHE A CA 1
ATOM 673 C C . PHE A 1 87 ? 2.208 -4.558 11.518 1.00 86.75 87 PHE A C 1
ATOM 675 O O . PHE A 1 87 ? 1.275 -3.849 11.876 1.00 86.75 87 PHE A O 1
ATOM 682 N N . LEU A 1 88 ? 2.875 -5.338 12.374 1.00 88.88 88 LEU A N 1
ATOM 683 C CA . LEU A 1 88 ? 2.533 -5.447 13.795 1.00 88.88 88 LEU A CA 1
ATOM 684 C C . LEU A 1 88 ? 2.706 -4.113 14.538 1.00 88.88 88 LEU A C 1
ATOM 686 O O . LEU A 1 88 ? 1.847 -3.740 15.335 1.00 88.88 88 LEU A O 1
ATOM 690 N N . SER A 1 89 ? 3.779 -3.371 14.245 1.00 91.31 89 SER A N 1
ATOM 691 C CA . SER A 1 89 ? 4.021 -2.040 14.825 1.00 91.31 89 SER A CA 1
ATOM 692 C C . SER A 1 89 ? 2.924 -1.035 14.445 1.00 91.31 89 SER A C 1
ATOM 694 O O . SER A 1 89 ? 2.386 -0.315 15.293 1.00 91.31 89 SER A O 1
ATOM 696 N N . TRP A 1 90 ? 2.535 -1.032 13.167 1.00 91.44 90 TRP A N 1
ATOM 697 C CA . TRP A 1 90 ? 1.432 -0.214 12.678 1.00 91.44 90 TRP A CA 1
ATOM 698 C C . TRP A 1 90 ? 0.091 -0.642 13.289 1.00 91.44 90 TRP A C 1
ATOM 700 O O . TRP A 1 90 ? -0.650 0.215 13.764 1.00 91.44 90 TRP A O 1
ATOM 710 N N . LYS A 1 91 ? -0.197 -1.949 13.351 1.00 91.25 91 LYS A N 1
ATOM 711 C CA . LYS A 1 91 ? -1.426 -2.503 13.937 1.00 91.25 91 LYS A CA 1
ATOM 712 C C . LYS A 1 91 ? -1.621 -2.047 15.384 1.00 91.25 91 LYS A C 1
ATOM 714 O O . LYS A 1 91 ? -2.685 -1.532 15.715 1.00 91.25 91 LYS A O 1
ATOM 719 N N . ALA A 1 92 ? -0.585 -2.153 16.217 1.00 92.69 92 ALA A N 1
ATOM 720 C CA . ALA A 1 92 ? -0.643 -1.702 17.608 1.00 92.69 92 ALA A CA 1
ATOM 721 C C . ALA A 1 92 ? -0.931 -0.193 17.719 1.00 92.69 92 ALA A C 1
ATOM 723 O O . ALA A 1 92 ? -1.763 0.229 18.523 1.00 92.69 92 ALA A O 1
ATOM 724 N N . SER A 1 93 ? -0.279 0.618 16.877 1.00 93.56 93 SER A N 1
ATOM 725 C CA . SER A 1 93 ? -0.515 2.067 16.807 1.00 93.56 93 SER A CA 1
ATOM 726 C C . SER A 1 93 ? -1.946 2.402 16.366 1.00 93.56 93 SER A C 1
ATOM 728 O O . SER A 1 93 ? -2.581 3.283 16.942 1.00 93.56 93 SER A O 1
ATOM 730 N N . TYR A 1 94 ? -2.473 1.682 15.374 1.00 91.50 94 TYR A N 1
ATOM 731 C CA . TYR A 1 94 ? -3.831 1.856 14.860 1.00 91.50 94 TYR A CA 1
ATOM 732 C C . TYR A 1 94 ? -4.895 1.523 15.915 1.00 91.50 94 TYR A C 1
ATOM 734 O O . TYR A 1 94 ? -5.832 2.295 16.129 1.00 91.50 94 TYR 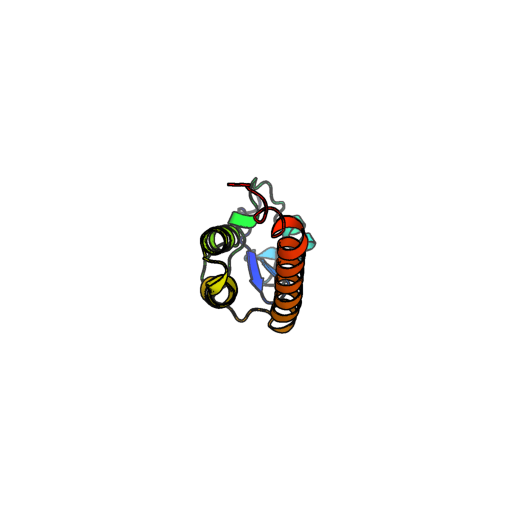A O 1
ATOM 742 N N . GLU A 1 95 ? -4.737 0.403 16.622 1.00 91.62 95 GLU A N 1
ATOM 743 C CA . GLU A 1 95 ? -5.638 0.000 17.708 1.00 91.62 95 GLU A CA 1
ATOM 744 C C . GLU A 1 95 ? -5.582 0.981 18.887 1.00 91.62 95 GLU A C 1
ATOM 746 O O . GLU A 1 95 ? -6.615 1.315 19.468 1.00 91.62 95 GLU A O 1
ATOM 751 N N . ALA A 1 96 ? -4.390 1.485 19.230 1.00 93.56 96 ALA A N 1
ATOM 752 C CA . ALA A 1 96 ? -4.242 2.532 20.235 1.00 93.56 96 ALA A CA 1
ATOM 753 C C . ALA A 1 96 ? -5.008 3.799 19.831 1.00 93.56 96 ALA A C 1
ATOM 755 O O . ALA A 1 96 ? -5.864 4.244 20.588 1.00 93.56 96 ALA A O 1
ATOM 756 N N . ALA A 1 97 ? -4.787 4.318 18.619 1.00 91.25 97 ALA A N 1
ATOM 757 C CA . ALA A 1 97 ? -5.486 5.500 18.117 1.00 91.25 97 ALA A CA 1
ATOM 758 C C . ALA A 1 97 ? -7.012 5.314 18.071 1.00 91.25 97 ALA A C 1
ATOM 760 O O . ALA A 1 97 ? -7.754 6.218 18.445 1.00 91.25 97 ALA A O 1
ATOM 761 N N . THR A 1 98 ? -7.488 4.129 17.677 1.00 89.00 98 THR A N 1
ATOM 762 C CA . THR A 1 98 ? -8.923 3.798 17.675 1.00 89.00 98 THR A CA 1
ATOM 763 C C . THR A 1 98 ? -9.521 3.900 19.080 1.00 89.00 98 THR A C 1
ATOM 765 O O . THR A 1 98 ? -10.568 4.522 19.259 1.00 89.00 98 THR A O 1
ATOM 768 N N . ARG A 1 99 ? -8.845 3.344 20.096 1.00 89.81 99 ARG A N 1
ATOM 769 C CA . ARG A 1 99 ? -9.287 3.441 21.498 1.00 89.81 99 ARG A CA 1
ATOM 770 C C . ARG A 1 99 ? -9.270 4.877 22.013 1.00 89.81 99 ARG A C 1
ATOM 772 O O . ARG A 1 99 ? -10.181 5.278 22.732 1.00 89.81 99 ARG A O 1
ATOM 779 N N . GLU A 1 100 ? -8.253 5.653 21.643 1.00 91.38 100 GLU A N 1
ATOM 780 C CA . GLU A 1 100 ? -8.174 7.073 21.997 1.00 91.38 100 GLU A CA 1
ATOM 781 C C . GLU A 1 100 ? -9.353 7.861 21.405 1.00 91.38 100 GLU A C 1
ATOM 783 O O . GLU A 1 100 ? -10.022 8.597 22.130 1.00 91.38 100 GLU A O 1
ATOM 788 N N . LEU A 1 101 ? -9.668 7.649 20.122 1.00 88.75 101 LEU A N 1
ATOM 789 C CA . LEU A 1 101 ? -10.815 8.273 19.456 1.00 88.75 101 LEU A CA 1
ATOM 790 C C . LEU A 1 101 ? -12.140 7.893 20.125 1.00 88.75 101 LEU A C 1
ATOM 792 O O . LEU A 1 101 ? -12.959 8.769 20.393 1.00 88.75 101 LEU A O 1
ATOM 796 N N . GLN A 1 102 ? -12.332 6.617 20.462 1.00 86.81 102 GLN A N 1
ATOM 797 C CA . GLN A 1 102 ? -13.509 6.168 21.209 1.00 86.81 102 GLN A CA 1
ATOM 798 C C . GLN A 1 102 ? -13.604 6.822 22.590 1.00 86.81 102 GLN A C 1
ATOM 800 O O . GLN A 1 102 ? -14.700 7.137 23.036 1.00 86.81 102 GLN A O 1
ATOM 805 N N . ARG A 1 103 ? -12.485 7.084 23.274 1.00 88.56 103 ARG A N 1
ATOM 806 C CA . ARG A 1 103 ? -12.518 7.788 24.565 1.00 88.56 103 ARG A CA 1
ATOM 807 C C . ARG A 1 103 ? -12.940 9.251 24.423 1.00 88.56 103 ARG A C 1
ATOM 809 O O . ARG A 1 103 ? -13.616 9.765 25.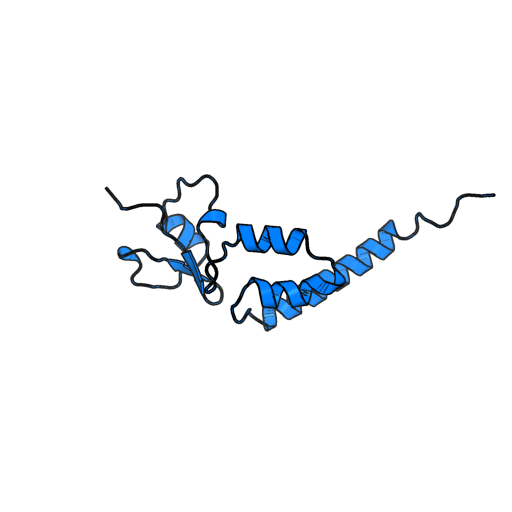310 1.00 88.56 103 ARG A O 1
ATOM 816 N N . ILE A 1 104 ? -12.506 9.912 23.350 1.00 88.88 104 ILE A N 1
ATOM 817 C CA . ILE A 1 104 ? -12.790 11.330 23.091 1.00 88.88 104 ILE A CA 1
ATOM 818 C C . ILE A 1 104 ? -14.246 11.514 22.647 1.00 88.88 104 ILE A C 1
ATOM 820 O O . ILE A 1 104 ? -14.937 12.361 23.202 1.00 88.88 104 ILE A O 1
ATOM 824 N N . TYR A 1 105 ? -14.717 10.702 21.696 1.00 80.94 105 TYR A N 1
ATOM 825 C CA . TYR A 1 105 ? -16.030 10.872 21.060 1.00 80.94 105 TYR A CA 1
ATOM 826 C C . TYR A 1 105 ? -17.122 9.934 21.602 1.00 80.94 105 TYR A C 1
ATOM 828 O O . TYR A 1 105 ? -18.303 10.239 21.503 1.00 80.94 105 TYR A O 1
ATOM 836 N N . GLY A 1 106 ? -16.770 8.812 22.233 1.00 65.00 106 GLY A N 1
ATOM 837 C CA . GLY A 1 106 ? -17.731 7.830 22.763 1.00 65.00 106 GLY A CA 1
ATOM 838 C C . GLY A 1 106 ? -18.440 8.245 24.057 1.00 65.00 106 GLY A C 1
ATOM 839 O O . GLY A 1 106 ? -19.162 7.439 24.636 1.00 65.00 106 GLY A O 1
ATOM 840 N N . LYS A 1 107 ? -18.233 9.478 24.541 1.00 59.62 107 LYS A N 1
ATOM 841 C CA . LYS A 1 107 ? -18.953 10.045 25.695 1.00 59.62 107 LYS A CA 1
ATOM 842 C C . LYS A 1 107 ? -20.195 10.864 25.320 1.00 59.62 107 LYS A C 1
ATOM 844 O O . LYS A 1 107 ? -20.939 11.221 26.226 1.00 59.62 107 LYS A O 1
ATOM 849 N N . GLU A 1 108 ? -20.443 11.151 24.041 1.00 56.19 108 GLU A N 1
ATOM 850 C CA . GLU A 1 108 ? -21.563 12.020 23.629 1.00 56.19 108 GLU A CA 1
ATOM 851 C C . GLU A 1 108 ? -22.930 11.310 23.529 1.00 56.19 108 GLU A C 1
ATOM 853 O O . GLU A 1 108 ? -23.934 11.968 23.281 1.00 56.19 108 GLU A O 1
ATOM 858 N N . GLU A 1 109 ? -23.021 10.001 23.798 1.00 55.31 109 GLU A N 1
ATOM 859 C CA . GLU A 1 109 ? -24.290 9.246 23.720 1.00 55.31 109 GLU A CA 1
ATOM 860 C C . GLU A 1 109 ? -24.994 9.001 25.073 1.00 55.31 109 GLU A C 1
ATOM 862 O O . GLU A 1 109 ? -25.939 8.220 25.155 1.00 55.31 109 GLU A O 1
ATOM 867 N N . VAL A 1 110 ? -24.592 9.685 26.154 1.00 51.81 110 VAL A N 1
ATOM 868 C CA . VAL A 1 110 ? -25.255 9.569 27.470 1.00 51.81 110 VAL A CA 1
ATOM 869 C C . VAL A 1 110 ? -25.657 10.940 28.011 1.00 51.81 110 VAL A C 1
ATOM 871 O O . VAL A 1 110 ? -25.124 11.375 29.022 1.00 51.81 110 VAL A O 1
ATOM 874 N N . THR A 1 111 ? -26.596 11.611 27.337 1.00 49.81 111 THR A N 1
ATOM 875 C CA . THR A 1 111 ? -27.620 12.487 27.953 1.00 49.81 111 THR A CA 1
ATOM 876 C C . THR A 1 111 ? -28.593 13.007 26.885 1.00 49.81 111 THR A C 1
ATOM 878 O O . THR A 1 111 ? -28.464 14.120 26.385 1.00 49.81 111 THR A O 1
ATOM 881 N N . LEU A 1 112 ? -29.637 12.237 26.581 1.00 39.41 112 LEU A N 1
ATOM 882 C CA . LEU A 1 112 ? -30.923 12.818 26.183 1.00 39.41 112 LEU A CA 1
ATOM 883 C C . LEU A 1 112 ? -31.900 12.548 27.339 1.00 39.41 112 LEU A C 1
ATOM 885 O O . LEU A 1 112 ? -32.187 11.380 27.607 1.00 39.41 112 LEU A O 1
ATOM 889 N N . PRO A 1 113 ? -32.335 13.576 28.095 1.00 52.50 113 PRO A N 1
ATOM 890 C CA . PRO A 1 113 ? -33.335 13.401 29.136 1.00 52.50 113 PRO A CA 1
ATOM 891 C C . PRO A 1 113 ? -34.721 13.167 28.522 1.00 52.50 113 PRO A C 1
ATOM 893 O O . PRO A 1 113 ? -35.160 13.974 27.707 1.00 52.50 113 PRO A O 1
ATOM 896 N N . SER A 1 114 ? -35.341 12.082 29.003 1.00 52.06 114 SER A N 1
ATOM 897 C CA . SER A 1 114 ? -36.769 11.717 29.093 1.00 52.06 114 SER A CA 1
ATOM 898 C C . SER A 1 114 ? -37.698 11.982 27.910 1.00 52.06 114 SER A C 1
ATOM 900 O O . SER A 1 114 ? -38.094 13.149 27.706 1.00 52.06 114 SER A O 1
#